Protein AF-A0A7X8M1F7-F1 (afdb_monomer)

Mean predicted aligned error: 6.67 Å

Radius of gyration: 13.17 Å; Cα contacts (8 Å, |Δi|>4): 42; chains: 1; bounding box: 23×26×33 Å

Sequence (57 aa):
MRKKKIHEVIAAHTEIRQNSMKGFLKNEEARWTCIECGNIVSVHRDACLVCKTQYVK

Nearest PDB structures (foldseek):
  7mo1-assembly1_B  TM=8.921E-01  e=3.107E-01  Rattus norvegicus
  3a9k-assembly1_C  TM=8.535E-01  e=3.354E-01  Mus musculus
  5af6-assembly5_J  TM=8.534E-01  e=4.554E-01  Homo sapiens
  2wx1-assembly1_C  TM=8.307E-01  e=1.672E+00  Homo sapiens
  7r7j-assembly1_A  TM=7.934E-01  e=3.083E+00  Escherichia coli K-12

pLDDT: mean 82.2, std 13.21, range [43.03, 93.19]

Secondary structure (DSSP, 8-state):
--SSHHHHHHHHHHHHHHHHHHHHHHHHHHHTB-TTT-PBPPTT-SB-TTT--B---

Foldseek 3Di:
DPDDPPVVVVVLVVCCVPPNPVRSVVVVQVVQADPPPRDGHDPVDQADPPPRHGNDD

Solvent-accessible surface area (backbone atoms only — not comparable to full-atom values): 3608 Å² total; per-residue (Å²): 144,90,82,72,68,65,66,56,53,55,51,52,55,55,45,34,75,74,55,39,63,70,50,43,52,54,51,52,51,58,70,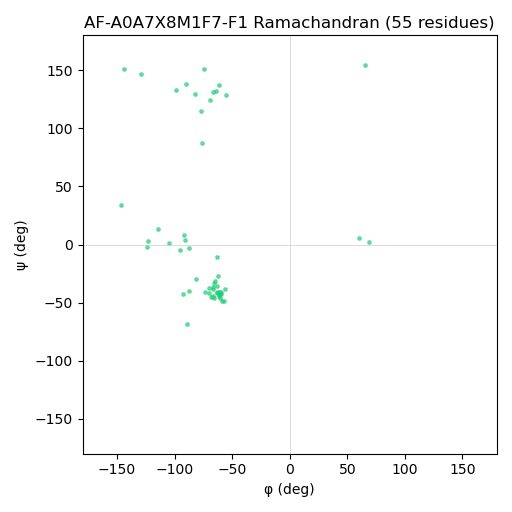36,34,34,91,89,76,65,45,74,45,53,95,89,51,66,38,34,85,81,84,57,50,65,64,83,125

Structure (mmCIF, N/CA/C/O backbone):
data_AF-A0A7X8M1F7-F1
#
_entry.id   AF-A0A7X8M1F7-F1
#
loop_
_atom_site.group_PDB
_atom_site.id
_atom_site.type_symbol
_atom_site.label_atom_id
_atom_site.label_alt_id
_atom_site.label_comp_id
_atom_site.label_asym_id
_atom_site.label_entity_id
_atom_site.label_seq_id
_atom_site.pdbx_PDB_ins_code
_atom_site.Cartn_x
_atom_site.Cartn_y
_atom_site.Cartn_z
_atom_site.occupancy
_atom_site.B_iso_or_equiv
_atom_site.auth_seq_id
_atom_site.auth_comp_id
_atom_site.auth_asym_id
_atom_site.auth_atom_id
_atom_site.pdbx_PDB_model_num
ATOM 1 N N . MET A 1 1 ? -12.079 -20.866 -2.489 1.00 43.03 1 MET A N 1
ATOM 2 C CA . MET A 1 1 ? -11.480 -19.539 -2.778 1.00 43.03 1 MET A CA 1
ATOM 3 C C . MET A 1 1 ? -10.117 -19.695 -3.486 1.00 43.03 1 MET A C 1
ATOM 5 O O . MET A 1 1 ? -9.090 -19.593 -2.834 1.00 43.03 1 MET A O 1
ATOM 9 N N . ARG A 1 2 ? -10.047 -20.032 -4.788 1.00 49.12 2 ARG A N 1
ATOM 10 C CA . ARG A 1 2 ? -8.759 -20.316 -5.489 1.00 49.12 2 ARG A CA 1
ATOM 11 C C . ARG A 1 2 ? -8.735 -19.899 -6.977 1.00 49.12 2 ARG A C 1
ATOM 13 O O . ARG A 1 2 ? -8.125 -20.577 -7.789 1.00 49.12 2 ARG A O 1
ATOM 20 N N . LYS A 1 3 ? -9.411 -18.812 -7.372 1.00 43.16 3 LYS A N 1
ATOM 21 C CA . LYS A 1 3 ? -9.462 -18.399 -8.798 1.00 43.16 3 LYS A CA 1
ATOM 22 C C . LYS A 1 3 ? -8.978 -16.973 -9.117 1.00 43.16 3 LYS A C 1
ATOM 24 O O . LYS A 1 3 ? -8.999 -16.597 -10.279 1.00 43.16 3 LYS A O 1
ATOM 29 N N . LYS A 1 4 ? -8.482 -16.192 -8.145 1.00 52.06 4 LYS A N 1
ATOM 30 C CA . LYS A 1 4 ? -8.051 -14.794 -8.389 1.00 52.06 4 LYS A CA 1
ATOM 31 C C . LYS A 1 4 ? -6.552 -14.571 -8.679 1.00 52.06 4 LYS A C 1
ATOM 33 O O . LYS A 1 4 ? -6.193 -13.462 -9.028 1.00 52.06 4 LYS A O 1
ATOM 38 N N . LYS A 1 5 ? -5.680 -15.588 -8.605 1.00 58.50 5 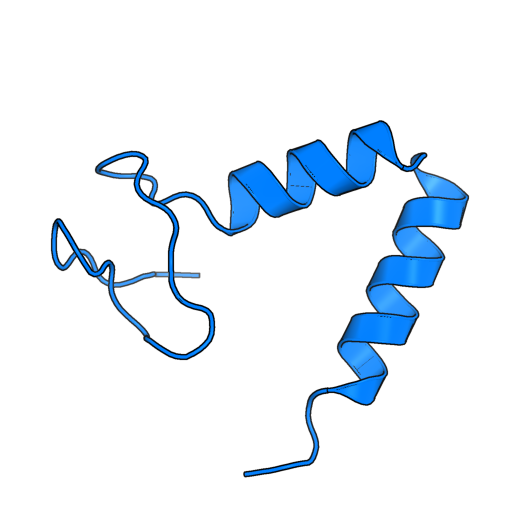LYS A N 1
ATOM 39 C CA . LYS A 1 5 ? -4.214 -15.361 -8.631 1.00 58.50 5 LYS A CA 1
ATOM 40 C C . LYS A 1 5 ? -3.569 -15.152 -10.015 1.00 58.50 5 LYS A C 1
ATOM 42 O O . LYS A 1 5 ? -2.569 -14.457 -10.092 1.00 58.50 5 LYS A O 1
ATOM 47 N N . ILE A 1 6 ? -4.093 -15.731 -11.102 1.00 63.53 6 ILE A N 1
ATOM 48 C CA . ILE A 1 6 ? -3.407 -15.675 -12.417 1.00 63.53 6 ILE A CA 1
ATOM 49 C C . ILE A 1 6 ? -3.508 -14.284 -13.066 1.00 63.53 6 ILE A C 1
ATOM 51 O O . ILE A 1 6 ? -2.519 -13.783 -13.595 1.00 63.53 6 ILE A O 1
ATOM 55 N N . HIS A 1 7 ? -4.673 -13.633 -12.985 1.00 66.81 7 HIS A N 1
ATOM 56 C CA . HIS A 1 7 ? -4.884 -12.306 -13.577 1.00 66.81 7 HIS A CA 1
ATOM 57 C C . HIS A 1 7 ? -3.982 -11.228 -12.953 1.00 66.81 7 HIS A C 1
ATOM 59 O O . HIS A 1 7 ? -3.489 -10.359 -13.665 1.00 66.81 7 HIS A O 1
ATOM 65 N N . GLU A 1 8 ? -3.719 -11.313 -11.646 1.00 73.81 8 GLU A N 1
ATOM 66 C CA . GLU A 1 8 ? -2.860 -10.361 -10.928 1.00 73.81 8 GLU A CA 1
ATOM 67 C C . GLU A 1 8 ? -1.393 -10.454 -11.378 1.00 73.81 8 GLU A C 1
ATOM 69 O O . GLU A 1 8 ? -0.729 -9.432 -11.530 1.00 73.81 8 GLU A O 1
ATOM 74 N N . VAL A 1 9 ? -0.901 -11.663 -11.672 1.00 79.00 9 VAL A N 1
ATOM 75 C CA . 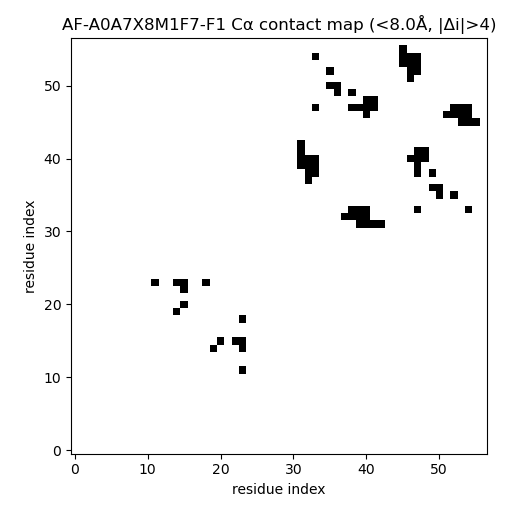VAL A 1 9 ? 0.474 -11.873 -12.159 1.00 79.00 9 VAL A CA 1
ATOM 76 C C . VAL A 1 9 ? 0.655 -11.338 -13.580 1.00 79.00 9 VAL A C 1
ATOM 78 O O . VAL A 1 9 ? 1.665 -10.698 -13.871 1.00 79.00 9 VAL A O 1
ATOM 81 N N . ILE A 1 10 ? -0.326 -11.561 -14.464 1.00 80.88 10 ILE A N 1
ATOM 82 C CA . ILE A 1 10 ? -0.290 -11.024 -15.835 1.00 80.88 10 ILE A CA 1
ATOM 83 C C . ILE A 1 10 ? -0.269 -9.491 -15.795 1.00 80.88 10 ILE A C 1
ATOM 85 O O . ILE A 1 10 ? 0.548 -8.885 -16.486 1.00 80.88 10 ILE A O 1
ATOM 89 N N . ALA A 1 11 ? -1.107 -8.882 -14.948 1.00 78.69 11 ALA A N 1
ATOM 90 C CA . ALA A 1 11 ? -1.167 -7.432 -14.776 1.00 78.69 11 ALA A CA 1
ATOM 91 C C . ALA A 1 11 ? 0.173 -6.847 -14.290 1.00 78.69 11 ALA A C 1
ATOM 93 O O . ALA A 1 11 ? 0.679 -5.894 -14.887 1.00 78.69 11 ALA A O 1
ATOM 94 N N . ALA A 1 12 ? 0.792 -7.468 -13.280 1.00 82.12 12 ALA A N 1
ATOM 95 C CA . ALA A 1 12 ? 2.108 -7.062 -12.788 1.00 82.12 12 ALA A CA 1
ATOM 96 C C . ALA A 1 12 ? 3.184 -7.134 -13.887 1.00 82.12 12 ALA A C 1
ATOM 98 O O . ALA A 1 12 ? 3.978 -6.209 -14.051 1.00 82.12 12 ALA A O 1
ATOM 99 N N . HIS A 1 13 ? 3.185 -8.199 -14.697 1.00 83.00 13 HIS A N 1
ATOM 100 C CA . HIS A 1 13 ? 4.135 -8.347 -15.802 1.00 83.00 13 HIS A CA 1
ATOM 101 C C . HIS A 1 13 ? 3.974 -7.248 -16.868 1.00 83.00 13 HIS A C 1
ATOM 103 O O . HIS A 1 13 ? 4.970 -6.712 -17.360 1.00 83.00 13 HIS A O 1
ATOM 109 N N . THR A 1 14 ? 2.738 -6.875 -17.215 1.00 84.69 14 THR A N 1
ATOM 110 C CA . THR A 1 14 ? 2.486 -5.742 -18.122 1.00 84.69 14 THR A CA 1
ATOM 111 C C . THR A 1 14 ? 2.968 -4.412 -17.551 1.00 84.69 14 THR A C 1
ATOM 113 O O . THR A 1 14 ? 3.587 -3.643 -18.285 1.00 84.69 14 THR A O 1
ATOM 116 N N . GLU A 1 15 ? 2.755 -4.156 -16.258 1.00 84.44 15 GLU A N 1
ATOM 117 C CA . GLU A 1 15 ? 3.175 -2.905 -15.614 1.00 84.44 15 GLU A CA 1
ATOM 118 C C . GLU A 1 15 ? 4.702 -2.782 -15.563 1.00 84.44 15 GLU A C 1
ATOM 120 O O . GLU A 1 15 ? 5.252 -1.751 -15.945 1.00 84.44 15 GLU A O 1
ATOM 125 N N . ILE A 1 16 ? 5.407 -3.860 -15.202 1.00 85.94 16 ILE A N 1
ATOM 126 C CA . ILE A 1 16 ? 6.878 -3.897 -15.202 1.00 85.94 16 ILE A CA 1
ATOM 127 C C . ILE A 1 16 ? 7.435 -3.619 -16.604 1.00 85.94 16 ILE A C 1
ATOM 129 O O . ILE A 1 16 ? 8.417 -2.883 -16.742 1.00 85.94 16 ILE A O 1
ATOM 133 N N . ARG A 1 17 ? 6.806 -4.177 -17.649 1.00 86.00 17 ARG A N 1
ATOM 134 C CA . ARG A 1 17 ? 7.213 -3.960 -19.045 1.00 86.00 17 ARG A CA 1
ATOM 135 C C . ARG A 1 17 ? 7.037 -2.504 -19.490 1.00 86.00 17 ARG A C 1
ATOM 137 O O . ARG A 1 17 ? 7.799 -2.055 -20.340 1.00 86.00 17 ARG A O 1
ATOM 144 N N . GLN A 1 18 ? 6.052 -1.788 -18.948 1.00 84.06 18 GLN A N 1
ATOM 145 C CA . GLN A 1 18 ? 5.717 -0.416 -19.349 1.00 84.06 18 GLN A CA 1
ATOM 146 C C . GLN A 1 18 ? 6.420 0.656 -18.499 1.00 84.06 18 GLN A C 1
ATOM 148 O O . GLN A 1 18 ? 6.940 1.618 -19.054 1.00 84.06 18 GLN A O 1
ATOM 153 N N . ASN A 1 19 ? 6.478 0.481 -17.175 1.00 77.75 19 ASN A N 1
ATOM 154 C CA . ASN A 1 19 ? 6.858 1.529 -16.214 1.00 77.75 19 ASN A CA 1
ATOM 155 C C . ASN A 1 19 ? 8.165 1.256 -15.454 1.00 77.75 19 ASN A C 1
ATOM 157 O O . ASN A 1 19 ? 8.489 1.966 -14.498 1.00 77.75 19 ASN A O 1
ATOM 161 N N . SER A 1 20 ? 8.952 0.274 -15.907 1.00 86.31 20 SER A N 1
ATOM 162 C CA . SER A 1 20 ? 10.175 -0.228 -15.267 1.00 86.31 20 SER A CA 1
ATOM 163 C C . SER A 1 20 ? 9.943 -0.901 -13.908 1.00 86.31 20 SER A C 1
ATOM 165 O O . SER A 1 20 ? 9.016 -0.586 -13.162 1.00 86.31 20 SER A O 1
ATOM 167 N N . MET A 1 21 ? 10.855 -1.803 -13.537 1.00 87.12 21 MET A N 1
ATOM 168 C CA . MET A 1 21 ? 10.804 -2.518 -12.255 1.00 87.12 21 MET A CA 1
ATOM 169 C C . MET A 1 21 ? 10.768 -1.570 -11.045 1.00 87.12 21 MET A C 1
ATOM 171 O O . MET A 1 21 ? 10.064 -1.818 -10.071 1.00 87.12 21 MET A O 1
ATOM 175 N N . LYS A 1 22 ? 11.508 -0.457 -11.100 1.00 88.62 22 LYS A N 1
ATOM 176 C CA . LYS A 1 22 ? 11.607 0.488 -9.979 1.00 88.62 22 LYS A CA 1
ATOM 177 C C . LYS A 1 22 ? 10.299 1.250 -9.746 1.00 88.62 22 LYS A C 1
ATOM 179 O O . LYS A 1 22 ? 9.948 1.506 -8.598 1.00 88.62 22 LYS A O 1
ATOM 184 N N . GLY A 1 23 ? 9.596 1.606 -10.823 1.00 87.69 23 GLY A N 1
ATOM 185 C CA . GLY A 1 23 ? 8.282 2.245 -10.745 1.00 87.69 23 GLY A CA 1
ATOM 186 C C . GLY A 1 23 ? 7.239 1.301 -10.153 1.00 87.69 23 GLY A C 1
ATOM 187 O O . GLY A 1 23 ? 6.542 1.674 -9.213 1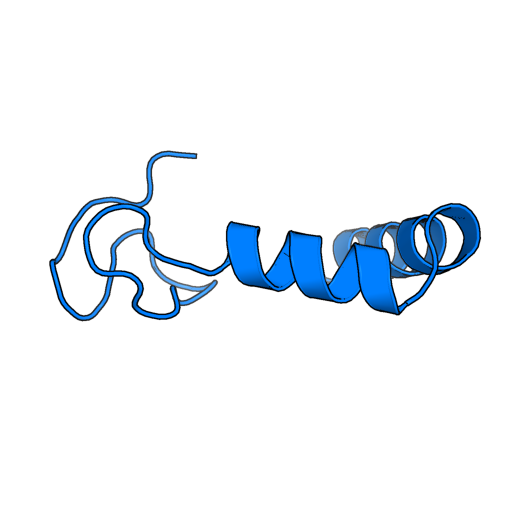.00 87.69 23 GLY A O 1
ATOM 188 N N . PHE A 1 24 ? 7.227 0.055 -10.630 1.00 89.62 24 PHE A N 1
ATOM 189 C CA . PHE A 1 24 ? 6.351 -0.998 -10.116 1.00 89.62 24 PHE A CA 1
ATOM 190 C C . PHE A 1 24 ? 6.540 -1.237 -8.609 1.00 89.62 24 PHE A C 1
ATOM 192 O O . PHE A 1 24 ? 5.571 -1.219 -7.857 1.00 89.62 24 PHE A O 1
ATOM 199 N N . LEU A 1 25 ? 7.788 -1.388 -8.144 1.00 89.31 25 LEU A N 1
ATOM 200 C CA . LEU A 1 25 ? 8.074 -1.617 -6.722 1.00 89.31 25 LEU A CA 1
ATOM 201 C C . LEU A 1 25 ? 7.603 -0.462 -5.834 1.00 89.31 25 LEU A C 1
ATOM 203 O O . LEU A 1 25 ? 7.015 -0.716 -4.789 1.00 89.31 25 LEU A O 1
ATOM 207 N N . LYS A 1 26 ? 7.802 0.794 -6.261 1.00 90.69 26 LYS A N 1
ATOM 208 C CA . LYS A 1 26 ? 7.281 1.964 -5.535 1.00 90.69 26 LYS A CA 1
ATOM 209 C C . LYS A 1 26 ? 5.756 1.953 -5.437 1.00 90.69 26 LYS A C 1
ATOM 211 O O . LYS A 1 26 ? 5.206 2.323 -4.404 1.00 90.69 26 LYS A O 1
ATOM 216 N N . ASN A 1 27 ? 5.083 1.566 -6.518 1.00 89.69 27 ASN A N 1
ATOM 217 C CA . ASN A 1 27 ? 3.628 1.531 -6.567 1.00 89.69 27 ASN A CA 1
ATOM 218 C C . ASN A 1 27 ? 3.069 0.434 -5.648 1.00 89.69 27 ASN A C 1
ATOM 220 O O . ASN A 1 27 ? 2.163 0.688 -4.858 1.00 89.69 27 ASN A O 1
ATOM 224 N N . GLU A 1 28 ? 3.657 -0.763 -5.682 1.00 90.50 28 GLU A N 1
ATOM 225 C CA . GLU A 1 28 ? 3.267 -1.858 -4.790 1.00 90.50 28 GLU A CA 1
ATOM 226 C C .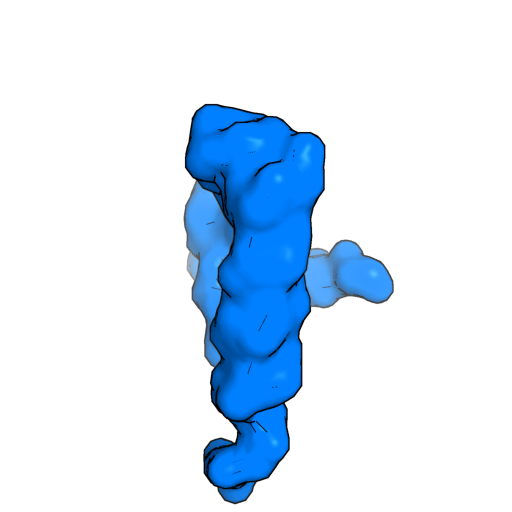 GLU A 1 28 ? 3.600 -1.552 -3.324 1.00 90.50 28 GLU A C 1
ATOM 228 O O . GLU A 1 28 ? 2.791 -1.840 -2.446 1.00 90.50 28 GLU A O 1
ATOM 233 N N . GLU A 1 29 ? 4.734 -0.912 -3.036 1.00 91.12 29 GLU A N 1
ATOM 234 C CA . GLU A 1 29 ? 5.070 -0.460 -1.682 1.00 91.12 29 GLU A CA 1
ATOM 235 C C . GLU A 1 29 ? 4.014 0.512 -1.143 1.00 91.12 29 GLU A C 1
ATOM 237 O O . GLU A 1 29 ? 3.478 0.294 -0.057 1.00 91.12 29 GLU A O 1
ATOM 242 N N . ALA A 1 30 ? 3.637 1.529 -1.923 1.00 90.00 30 ALA A N 1
ATOM 243 C CA . ALA A 1 30 ? 2.577 2.459 -1.541 1.00 90.00 30 ALA A CA 1
ATOM 244 C C . ALA A 1 30 ? 1.228 1.743 -1.358 1.00 90.00 30 ALA A C 1
ATOM 246 O O . ALA A 1 30 ? 0.526 1.972 -0.374 1.00 90.00 30 ALA A O 1
ATOM 247 N N . ARG A 1 31 ? 0.888 0.827 -2.270 1.00 88.62 31 ARG A N 1
ATOM 248 C CA . ARG A 1 31 ? -0.353 0.046 -2.233 1.00 88.62 31 ARG A CA 1
ATOM 249 C C . ARG A 1 31 ? -0.469 -0.811 -0.976 1.00 88.62 31 ARG A C 1
ATOM 251 O O . ARG A 1 31 ? -1.555 -0.901 -0.402 1.00 88.62 31 ARG A O 1
ATOM 258 N N . TRP A 1 32 ? 0.617 -1.459 -0.564 1.00 90.12 32 TRP A N 1
ATOM 259 C CA . TRP A 1 32 ? 0.634 -2.351 0.595 1.00 90.12 32 TRP A CA 1
ATOM 260 C C . TRP A 1 32 ? 1.007 -1.645 1.896 1.00 90.12 32 TRP A C 1
ATOM 262 O O . TRP A 1 32 ? 1.167 -2.316 2.909 1.00 90.12 32 TRP A O 1
ATOM 272 N N . THR A 1 33 ? 1.104 -0.317 1.908 1.00 92.06 33 THR A N 1
ATOM 273 C CA . THR A 1 33 ? 1.385 0.459 3.117 1.00 92.06 33 THR A CA 1
ATOM 274 C C . THR A 1 33 ? 0.094 1.024 3.701 1.00 92.06 33 THR A C 1
ATOM 276 O O . THR A 1 33 ? -0.750 1.581 3.004 1.00 92.06 33 THR A O 1
ATOM 279 N N . CYS A 1 34 ? -0.089 0.868 5.010 1.00 91.94 34 CYS A N 1
ATOM 280 C CA . CYS A 1 34 ? -1.220 1.444 5.721 1.00 91.94 34 CYS A CA 1
ATOM 281 C C . CYS A 1 34 ? -1.083 2.968 5.764 1.00 91.94 34 CYS A C 1
ATOM 283 O O . CYS A 1 34 ? -0.102 3.476 6.302 1.00 91.94 34 CYS A O 1
ATOM 285 N N . ILE A 1 35 ? -2.095 3.683 5.274 1.00 90.69 35 ILE A N 1
ATOM 286 C CA . ILE A 1 35 ? -2.101 5.153 5.239 1.00 90.69 35 ILE A CA 1
ATOM 287 C C . ILE A 1 35 ? -2.038 5.799 6.632 1.00 90.69 35 ILE A C 1
ATOM 289 O O . ILE A 1 35 ? -1.505 6.891 6.769 1.00 90.69 35 ILE A O 1
ATOM 293 N N . GLU A 1 36 ? -2.530 5.109 7.666 1.00 92.38 36 GLU A N 1
ATOM 294 C CA . GLU A 1 36 ? -2.601 5.659 9.026 1.00 92.38 36 GLU A CA 1
ATOM 295 C C . GLU A 1 36 ? -1.323 5.433 9.836 1.00 92.38 36 GLU A C 1
ATOM 297 O O . GLU A 1 36 ? -0.909 6.293 10.605 1.00 92.38 36 GLU A O 1
ATOM 302 N N . CYS A 1 37 ? -0.701 4.257 9.710 1.00 93.00 37 CYS A N 1
ATOM 303 C CA . CYS A 1 37 ? 0.427 3.875 10.572 1.00 93.00 37 CYS A CA 1
ATOM 304 C C . CYS A 1 37 ? 1.704 3.501 9.820 1.00 93.00 37 CYS A C 1
ATOM 306 O O . CYS A 1 37 ? 2.695 3.148 10.453 1.00 93.00 37 CYS A O 1
ATOM 308 N N . GLY A 1 38 ? 1.688 3.509 8.487 1.00 91.69 38 GLY A N 1
ATOM 309 C CA . GLY A 1 38 ? 2.837 3.130 7.664 1.00 91.69 38 GLY A CA 1
ATOM 310 C C . GLY A 1 38 ? 3.194 1.640 7.709 1.00 91.69 38 GLY A C 1
ATOM 311 O O . GLY A 1 38 ? 4.164 1.226 7.085 1.00 91.69 38 GLY A O 1
ATOM 312 N N . ASN A 1 39 ? 2.439 0.807 8.433 1.00 9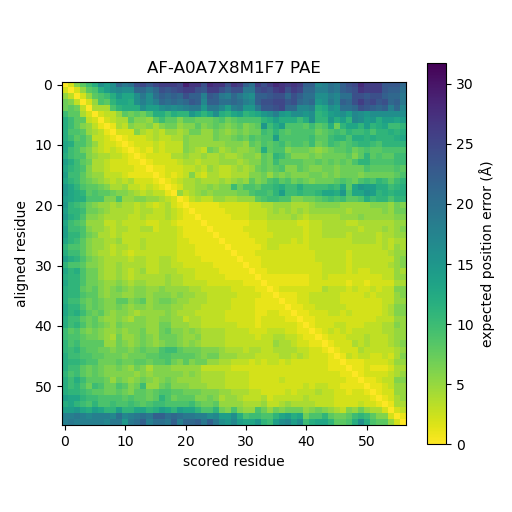3.12 39 ASN A N 1
ATOM 313 C CA . ASN A 1 39 ? 2.717 -0.624 8.498 1.00 93.12 39 ASN A CA 1
ATOM 314 C C . ASN A 1 39 ? 2.303 -1.343 7.208 1.00 93.12 39 ASN A C 1
ATOM 316 O O . ASN A 1 39 ? 1.315 -0.977 6.573 1.00 93.12 39 ASN A O 1
ATOM 320 N N . ILE A 1 40 ? 2.986 -2.441 6.886 1.00 91.25 40 ILE A N 1
ATOM 321 C CA . ILE A 1 40 ? 2.628 -3.294 5.749 1.00 91.25 40 ILE A CA 1
ATOM 322 C C . ILE A 1 40 ? 1.271 -3.979 5.997 1.00 91.25 40 ILE A C 1
ATOM 324 O O . ILE A 1 40 ? 1.015 -4.563 7.057 1.00 91.25 40 ILE A O 1
ATOM 328 N N . VAL A 1 41 ? 0.387 -3.910 5.007 1.00 90.81 41 VAL A N 1
ATOM 329 C CA . VAL A 1 41 ? -0.962 -4.479 5.019 1.00 90.81 41 VAL A CA 1
ATOM 330 C C . VAL A 1 41 ? -0.929 -5.904 4.468 1.00 90.81 41 VAL A C 1
ATOM 332 O O . VAL A 1 41 ? -0.258 -6.209 3.485 1.00 90.81 41 VAL A O 1
ATOM 335 N N . SER A 1 42 ? -1.674 -6.807 5.107 1.00 86.50 42 SER A N 1
ATOM 336 C CA . SER A 1 42 ? -1.803 -8.188 4.645 1.00 86.50 42 SER A CA 1
ATOM 337 C C . SER A 1 42 ? -2.846 -8.296 3.536 1.00 86.50 42 SER A C 1
ATOM 339 O O . SER A 1 42 ? -3.995 -7.924 3.736 1.00 86.50 42 SER A O 1
ATOM 341 N N . VAL A 1 43 ? -2.488 -8.932 2.419 1.00 81.88 43 VAL A N 1
ATOM 342 C CA . VAL A 1 43 ? -3.393 -9.192 1.278 1.00 81.88 43 VAL A CA 1
ATOM 343 C C . VAL A 1 43 ? -4.590 -10.100 1.608 1.00 81.88 43 VAL A C 1
ATOM 345 O O . VAL A 1 43 ? -5.486 -10.283 0.789 1.00 81.88 43 VAL A O 1
ATOM 348 N N . HIS A 1 44 ? -4.577 -10.735 2.782 1.00 83.12 44 HIS A N 1
ATOM 349 C CA . HIS A 1 44 ? -5.611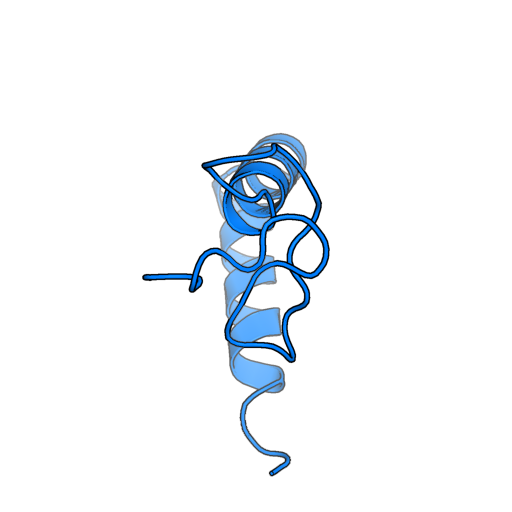 -11.664 3.239 1.00 83.12 44 HIS A CA 1
ATOM 350 C C . HIS A 1 44 ? -6.534 -11.063 4.297 1.00 83.12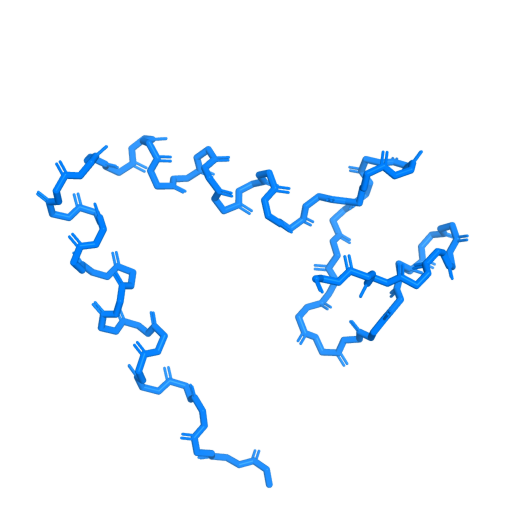 44 HIS A C 1
ATOM 352 O O . HIS A 1 44 ? -7.383 -11.780 4.826 1.00 83.12 44 HIS A O 1
ATOM 358 N N . ARG A 1 45 ? -6.336 -9.793 4.660 1.00 84.44 45 ARG A N 1
ATOM 359 C CA . ARG A 1 45 ? -7.102 -9.133 5.712 1.00 84.44 45 ARG A CA 1
ATOM 360 C C . ARG A 1 45 ? -7.643 -7.805 5.218 1.00 84.44 45 ARG A C 1
ATOM 362 O O . ARG A 1 45 ? -6.959 -7.076 4.511 1.00 84.44 45 ARG A O 1
ATOM 369 N N . ASP A 1 46 ? -8.821 -7.470 5.719 1.00 88.00 46 ASP A N 1
ATOM 370 C CA . ASP A 1 46 ? -9.517 -6.231 5.368 1.00 88.00 46 ASP A CA 1
ATOM 371 C C . ASP A 1 46 ? -9.155 -5.073 6.316 1.00 88.00 46 ASP A C 1
ATOM 373 O O . ASP A 1 46 ? -9.709 -3.984 6.223 1.00 88.00 46 ASP A O 1
ATOM 377 N N . ALA A 1 47 ? -8.233 -5.293 7.259 1.00 89.94 47 ALA A N 1
ATOM 378 C CA . ALA A 1 47 ? -7.803 -4.296 8.233 1.00 89.94 47 ALA A CA 1
ATOM 379 C C . ALA A 1 47 ? -6.308 -4.408 8.547 1.00 89.94 47 ALA A C 1
ATOM 381 O O . ALA A 1 47 ? -5.716 -5.496 8.520 1.00 89.94 47 ALA A O 1
ATOM 382 N N . CYS A 1 48 ? -5.709 -3.272 8.904 1.00 92.25 48 CYS A N 1
ATOM 383 C CA . CYS A 1 48 ? -4.323 -3.205 9.340 1.00 92.25 48 CYS A CA 1
ATOM 384 C C . CYS A 1 48 ? -4.099 -4.044 10.607 1.00 92.25 48 CYS A C 1
ATOM 386 O O . CYS A 1 48 ? -4.879 -4.013 11.562 1.00 92.25 48 CYS A O 1
ATOM 388 N N . LEU A 1 49 ? -2.989 -4.782 10.641 1.00 90.88 49 LEU A N 1
ATOM 389 C CA . LEU A 1 49 ? -2.622 -5.618 11.784 1.00 90.88 49 LEU A CA 1
ATOM 390 C C . LEU A 1 49 ? -2.306 -4.803 13.039 1.00 90.88 49 LEU A C 1
ATOM 392 O O . LEU A 1 49 ? -2.613 -5.268 14.140 1.00 90.88 49 LEU A O 1
ATOM 396 N N . VAL A 1 50 ? -1.737 -3.612 12.847 1.00 93.19 50 VAL A N 1
ATOM 397 C CA . VAL A 1 50 ? -1.232 -2.736 13.906 1.00 93.19 50 VAL A CA 1
ATOM 398 C C . VAL A 1 50 ? -2.336 -1.807 14.402 1.00 93.19 50 VAL A C 1
ATOM 400 O O . VAL A 1 50 ? -2.834 -1.999 15.506 1.00 93.19 50 VAL A O 1
ATOM 403 N N . CYS A 1 51 ? -2.780 -0.854 13.579 1.00 93.06 51 CYS A N 1
ATOM 404 C CA . CYS A 1 51 ? -3.728 0.183 14.005 1.00 93.06 51 CYS A CA 1
ATOM 405 C C . CYS A 1 51 ? -5.207 -0.206 13.863 1.00 93.06 51 CYS A C 1
ATOM 407 O O . CYS A 1 51 ? -6.076 0.573 14.233 1.00 93.06 51 CYS A O 1
ATOM 409 N N . LYS A 1 52 ? -5.511 -1.392 13.314 1.00 92.19 52 LYS A N 1
ATOM 410 C CA . LYS A 1 52 ? -6.881 -1.883 13.060 1.00 92.19 52 LYS A CA 1
ATOM 411 C C . LYS A 1 52 ? -7.728 -1.024 12.117 1.00 92.19 52 LYS A C 1
ATOM 413 O O . LYS A 1 52 ? -8.888 -1.366 11.902 1.00 92.19 52 LYS A O 1
ATOM 418 N N . THR A 1 53 ? -7.161 0.015 11.500 1.00 90.81 53 THR A N 1
ATOM 419 C CA . THR A 1 53 ? -7.840 0.773 10.447 1.00 90.81 53 THR A CA 1
ATOM 420 C C . THR A 1 53 ? -8.279 -0.182 9.346 1.00 90.81 53 THR A C 1
ATOM 422 O O . THR A 1 53 ? -7.480 -0.997 8.869 1.00 90.81 53 THR A O 1
ATOM 425 N N . GLN A 1 54 ? -9.555 -0.098 8.971 1.00 87.94 54 GLN A N 1
ATOM 426 C CA . GLN A 1 54 ? -10.083 -0.852 7.844 1.00 87.94 54 GLN A CA 1
ATOM 427 C C . GLN A 1 54 ? -9.382 -0.379 6.577 1.00 87.94 54 GLN A C 1
ATOM 429 O O . GLN A 1 54 ? -9.231 0.820 6.347 1.00 87.94 54 GLN A O 1
ATOM 434 N N . TYR A 1 55 ? -8.915 -1.324 5.775 1.00 72.94 55 TYR A N 1
ATOM 435 C CA . TYR A 1 55 ? -8.313 -1.012 4.496 1.00 72.94 55 TYR A CA 1
ATOM 436 C C . TYR A 1 55 ? -9.445 -0.668 3.527 1.00 72.94 55 TYR A C 1
ATOM 438 O O . TYR A 1 55 ? -10.009 -1.538 2.865 1.00 72.94 55 TYR A O 1
ATOM 446 N N . VAL A 1 56 ? -9.833 0.608 3.522 1.00 62.16 56 VAL A N 1
ATOM 447 C CA . VAL A 1 56 ? -10.788 1.149 2.558 1.00 62.16 56 VAL A CA 1
ATOM 448 C C . VAL A 1 56 ? -10.023 1.337 1.256 1.00 62.16 56 VAL A C 1
ATOM 450 O O . VAL A 1 56 ? -9.056 2.097 1.208 1.00 62.16 56 VAL A O 1
ATOM 453 N N . LYS A 1 57 ? -10.413 0.574 0.239 1.00 53.03 57 LYS A N 1
ATOM 454 C CA . LYS A 1 57 ? -9.818 0.611 -1.092 1.00 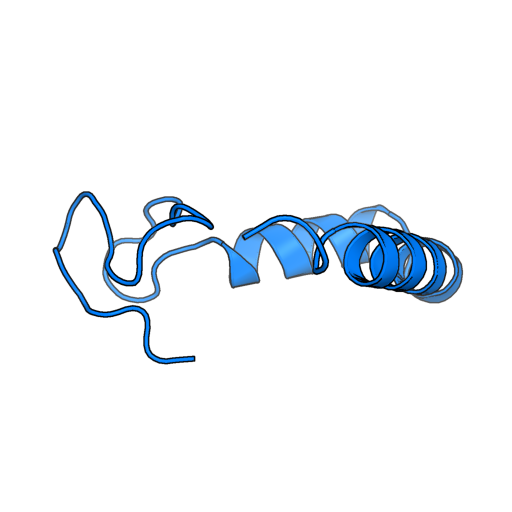53.03 57 LYS A CA 1
ATOM 455 C C . LYS A 1 57 ? -10.716 1.374 -2.049 1.00 53.03 57 LYS A C 1
ATOM 457 O O . LYS A 1 57 ? -11.937 1.104 -2.013 1.00 53.03 57 LYS A O 1
#